Protein AF-A0A957ZAT4-F1 (afdb_monomer)

Mean predicted aligned error: 12.83 Å

Secondary structure (DSSP, 8-state):
-----SS-----------PPBPHHHHHHHHHHHHHHHH--SSHHHHHHHHHHHHHHHHHHHHHS-GGGTS---TTPPB-HHHHHHHHHHHHHHHHHHHS-----PPPPPPPPPPPPPP-------------

Sequence (131 aa):
MQLTFFADLEEEVDEDDELELCSYAKQFREWANSLRARKSRNTVDINQAKVLLLDKYYEWRNSVPSQHRTLTSDRGHYCIFHVFDAAYKSLRLAELSLTPPMLFIPPPPLPPPQPKPPEIMGVTFGEVVEE

Solvent-accessible surface area (backbone atoms only — not comparable to full-atom values): 8446 Å² total; per-residue (Å²): 140,81,87,85,83,80,83,80,79,74,74,79,72,71,86,71,67,87,53,52,61,37,75,67,18,49,55,52,40,56,53,53,50,56,51,54,76,74,28,83,85,49,70,67,40,38,53,52,47,51,52,54,51,51,54,51,48,54,55,45,52,72,72,45,59,76,77,52,38,70,48,79,48,104,88,39,40,39,20,42,44,55,47,49,52,54,52,50,50,51,48,50,52,54,44,42,72,76,56,62,80,80,83,74,73,75,77,77,78,78,76,77,80,75,79,74,77,81,81,79,76,79,81,75,81,77,81,84,81,85,130

Foldseek 3Di:
DDDPPPDPPPPPPPPPDPAAAPPLLVVLLVVLVVLVVVFLDALVSLVVSLVVLVVVLVVSLVVDPPCQNDDPDPSHHNHNVNSSVVSNVVSVVSNCVRPPPPPDPDPPPDPPDDPDPPPPPDPPPDDDDDD

Radius of gyration: 32.64 Å; Cα contacts (8 Å, |Δi|>4): 79; chains: 1; bounding box: 33×50×114 Å

pLDDT: mean 82.47, std 16.43, range [46.59, 98.5]

Structure (mmCIF, N/CA/C/O backbone):
data_AF-A0A957ZAT4-F1
#
_entry.id   AF-A0A957ZAT4-F1
#
loop_
_atom_site.group_PDB
_atom_site.id
_atom_site.type_symbol
_atom_site.label_atom_id
_atom_site.label_alt_id
_atom_site.label_comp_id
_atom_site.label_asym_id
_atom_site.label_entity_id
_atom_site.label_seq_id
_atom_site.pdbx_PDB_ins_code
_atom_site.Cartn_x
_atom_site.Cartn_y
_atom_site.Cartn_z
_atom_site.occupancy
_atom_site.B_iso_or_equiv
_atom_site.auth_seq_id
_atom_site.auth_comp_id
_atom_site.auth_asym_id
_atom_site.auth_atom_id
_atom_site.pdbx_PDB_model_num
ATOM 1 N N . MET A 1 1 ? -15.581 40.067 19.138 1.00 47.22 1 MET A N 1
ATOM 2 C CA . MET A 1 1 ? -14.285 39.886 18.452 1.00 47.22 1 MET A CA 1
ATOM 3 C C . MET A 1 1 ? -14.159 38.418 18.099 1.00 47.22 1 MET A C 1
ATOM 5 O O . MET A 1 1 ? -13.94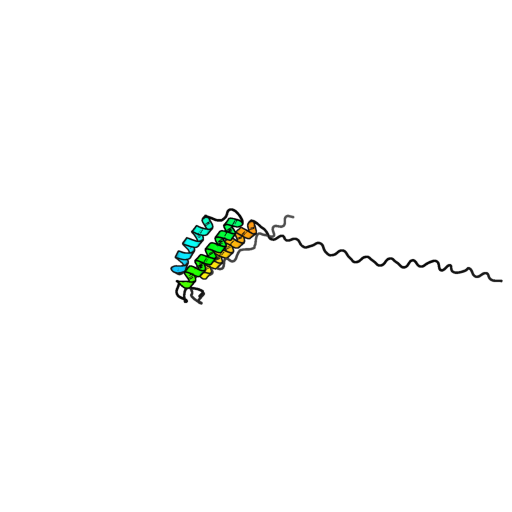1 37.601 18.981 1.00 47.22 1 MET A O 1
ATOM 9 N N . GLN A 1 2 ? -14.458 38.092 16.845 1.00 46.72 2 GLN A N 1
ATOM 10 C CA . GLN A 1 2 ? -14.460 36.743 16.281 1.00 46.72 2 GLN A CA 1
ATOM 11 C C . GLN A 1 2 ? -13.101 36.530 15.609 1.00 46.72 2 GLN A C 1
ATOM 13 O O . GLN A 1 2 ? -12.698 37.347 14.787 1.00 46.72 2 GLN A O 1
ATOM 18 N N . LEU A 1 3 ? -12.380 35.484 16.011 1.00 47.38 3 LEU A N 1
ATOM 19 C CA . LEU A 1 3 ? -11.075 35.125 15.461 1.00 47.38 3 LEU A CA 1
ATOM 20 C C . LEU A 1 3 ? -11.273 34.363 14.144 1.00 47.38 3 LEU A C 1
ATOM 22 O O . LEU A 1 3 ? -11.486 33.154 14.140 1.00 47.38 3 LEU A O 1
ATOM 26 N N . THR A 1 4 ? -11.206 35.075 13.024 1.00 51.41 4 THR A N 1
ATOM 27 C CA . THR A 1 4 ? -10.962 34.507 11.694 1.00 51.41 4 THR A CA 1
ATOM 28 C C . THR A 1 4 ? -9.455 34.278 11.552 1.00 51.41 4 THR A C 1
ATOM 30 O O . THR A 1 4 ? -8.740 35.167 11.106 1.00 51.41 4 THR A O 1
ATOM 33 N N . PHE A 1 5 ? -8.951 33.130 12.014 1.00 52.84 5 PHE A N 1
ATOM 34 C CA . PHE A 1 5 ? -7.512 32.793 11.978 1.00 52.84 5 PHE A CA 1
ATOM 35 C C . PHE A 1 5 ? -7.188 31.608 11.043 1.00 52.84 5 PHE A C 1
ATOM 37 O O . PHE A 1 5 ? -6.106 31.046 11.104 1.00 52.84 5 PHE A O 1
ATOM 44 N N . PHE A 1 6 ? -8.126 31.200 10.182 1.00 52.88 6 PHE A N 1
ATOM 45 C CA . PHE A 1 6 ? -7.994 30.008 9.325 1.00 52.88 6 PHE A CA 1
ATOM 46 C C . PHE A 1 6 ? -8.295 30.280 7.839 1.00 52.88 6 PHE A C 1
ATOM 48 O O . PHE A 1 6 ? -8.708 29.370 7.130 1.00 52.88 6 PHE A O 1
ATOM 55 N N . ALA A 1 7 ? -8.148 31.523 7.369 1.00 55.31 7 ALA A N 1
ATOM 56 C CA . ALA A 1 7 ? -8.500 31.887 5.991 1.00 55.31 7 ALA A CA 1
ATOM 57 C C . ALA A 1 7 ? -7.306 32.045 5.027 1.00 55.31 7 ALA A C 1
ATOM 59 O O . ALA A 1 7 ? -7.547 32.059 3.830 1.00 55.31 7 ALA A O 1
ATOM 60 N N . ASP A 1 8 ? -6.057 32.086 5.511 1.00 49.16 8 ASP A N 1
ATOM 61 C CA . ASP A 1 8 ? -4.878 32.416 4.682 1.00 49.16 8 ASP A CA 1
ATOM 62 C C . ASP A 1 8 ? -3.784 31.329 4.714 1.00 49.16 8 ASP A C 1
ATOM 64 O O . ASP A 1 8 ? -2.593 31.625 4.742 1.00 49.16 8 ASP A O 1
ATOM 68 N N . LEU A 1 9 ? -4.166 30.047 4.734 1.00 53.69 9 LEU A N 1
ATOM 69 C CA . LEU A 1 9 ? -3.288 29.006 4.185 1.00 53.69 9 LEU A CA 1
ATOM 70 C C . LEU A 1 9 ? -3.715 28.805 2.733 1.00 53.69 9 LEU A C 1
ATOM 72 O O . LEU A 1 9 ? -4.423 27.857 2.399 1.00 53.69 9 LEU A O 1
ATOM 76 N N . GLU A 1 10 ? -3.341 29.770 1.895 1.00 56.22 10 GLU A N 1
ATOM 77 C CA . GLU A 1 10 ? -3.264 29.560 0.457 1.00 56.22 10 GLU A CA 1
ATOM 78 C C . GLU A 1 10 ? -2.265 28.421 0.253 1.00 56.22 10 GLU A C 1
ATOM 80 O O . GLU A 1 10 ? -1.062 28.556 0.464 1.00 56.22 10 GLU A O 1
ATOM 85 N N . GLU A 1 11 ? -2.822 27.246 -0.011 1.00 57.16 11 GLU A N 1
ATOM 86 C CA . GLU A 1 11 ? -2.120 26.060 -0.458 1.00 57.16 11 GLU A CA 1
ATOM 87 C C . GLU A 1 11 ? -1.378 26.471 -1.735 1.00 57.16 11 GLU A C 1
ATOM 89 O O . GLU A 1 11 ? -1.988 26.608 -2.796 1.00 57.16 11 GLU A O 1
ATOM 94 N N . GLU A 1 12 ? -0.079 26.768 -1.619 1.00 54.03 12 GLU A N 1
ATOM 95 C CA . GLU A 1 12 ? 0.840 26.758 -2.754 1.00 54.03 12 GLU A CA 1
ATOM 96 C C . GLU A 1 12 ? 0.789 25.330 -3.294 1.00 54.03 12 GLU A C 1
ATOM 98 O O . GLU A 1 12 ? 1.480 24.428 -2.824 1.00 54.03 12 GLU A O 1
ATOM 103 N N . VAL A 1 13 ? -0.160 25.089 -4.198 1.00 54.25 13 VAL A N 1
ATOM 104 C CA . VAL A 1 13 ? -0.206 23.870 -4.986 1.00 54.25 13 VAL A CA 1
ATOM 105 C C . VAL A 1 13 ? 0.986 24.002 -5.909 1.00 54.25 13 VAL A C 1
ATOM 107 O O . VAL A 1 13 ? 0.883 24.624 -6.967 1.00 54.25 13 VAL A O 1
ATOM 110 N N . ASP A 1 14 ? 2.132 23.500 -5.453 1.00 47.72 14 ASP A N 1
ATOM 111 C CA . ASP A 1 14 ? 3.273 23.266 -6.315 1.00 47.72 14 ASP A CA 1
ATOM 112 C C . ASP A 1 14 ? 2.717 22.581 -7.567 1.00 47.72 14 ASP A C 1
ATOM 114 O O . ASP A 1 14 ? 2.103 21.510 -7.505 1.00 47.72 14 ASP A O 1
ATOM 118 N N . GLU A 1 15 ? 2.872 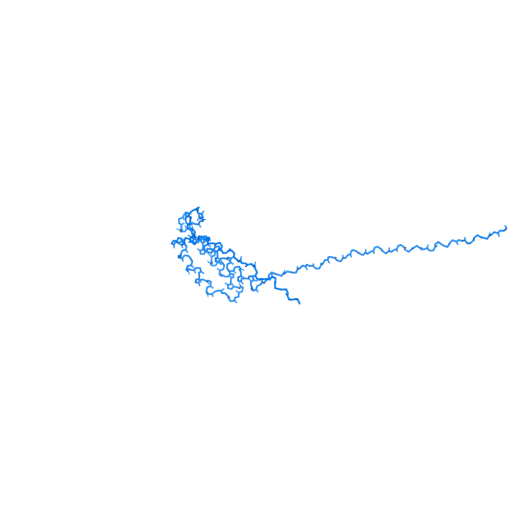23.250 -8.709 1.00 53.78 15 GLU A N 1
ATOM 119 C CA . GLU A 1 15 ? 2.596 22.757 -10.062 1.00 53.78 15 GLU A CA 1
ATOM 120 C C . GLU A 1 15 ? 3.599 21.632 -10.413 1.00 53.78 15 GLU A C 1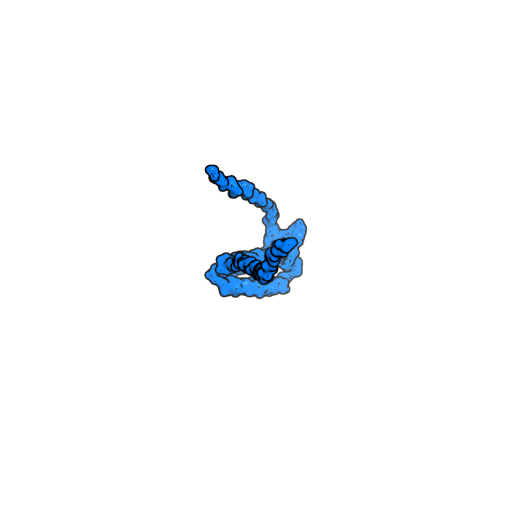
ATOM 122 O O . GLU A 1 15 ? 4.106 21.544 -11.529 1.00 53.78 15 GLU A O 1
ATOM 127 N N . ASP A 1 16 ? 3.937 20.805 -9.417 1.00 46.59 16 ASP A N 1
ATOM 128 C CA . ASP A 1 16 ? 4.885 19.712 -9.441 1.00 46.59 16 ASP A CA 1
ATOM 129 C C . ASP A 1 16 ? 4.371 18.690 -10.441 1.00 46.59 16 ASP A C 1
ATOM 131 O O . ASP A 1 16 ? 3.499 17.869 -10.146 1.00 46.59 16 ASP A O 1
ATOM 135 N N . ASP A 1 17 ? 4.909 18.827 -11.652 1.00 55.44 17 ASP A N 1
ATOM 136 C CA . ASP A 1 17 ? 5.117 17.810 -12.661 1.00 55.44 17 ASP A CA 1
ATOM 137 C C . ASP A 1 17 ? 4.158 16.628 -12.511 1.00 55.44 17 ASP A C 1
ATOM 139 O O . ASP A 1 17 ? 4.403 15.690 -11.744 1.00 55.44 17 ASP A O 1
ATOM 143 N N . GLU A 1 18 ? 3.074 16.638 -13.294 1.00 67.38 18 GLU A N 1
ATOM 144 C CA . GLU A 1 18 ? 2.230 15.466 -13.518 1.00 67.38 18 GLU A CA 1
ATOM 145 C C . GLU A 1 18 ? 3.065 14.402 -14.253 1.00 67.38 18 GLU A C 1
ATOM 147 O O . GLU A 1 18 ? 2.926 14.160 -15.454 1.00 67.38 18 GLU A O 1
ATOM 152 N N . LEU A 1 19 ? 4.016 13.799 -13.533 1.00 79.94 19 LEU A N 1
ATOM 153 C CA . LEU A 1 19 ? 4.945 12.824 -14.060 1.00 79.94 19 LEU A CA 1
ATOM 154 C C . LEU A 1 19 ? 4.113 11.678 -14.611 1.00 79.94 19 LEU A C 1
ATOM 156 O O . LEU A 1 19 ? 3.297 11.056 -13.917 1.00 79.94 19 LEU A O 1
ATOM 160 N N . GLU A 1 20 ? 4.312 11.396 -15.893 1.00 88.62 20 GLU A N 1
ATOM 161 C CA . GLU A 1 20 ? 3.507 10.400 -16.571 1.00 88.62 20 GLU A CA 1
ATOM 162 C C . GLU A 1 20 ? 3.701 9.032 -15.897 1.00 88.62 20 GLU A C 1
ATOM 164 O O . GLU A 1 20 ? 4.809 8.631 -15.550 1.00 88.62 20 GLU A O 1
ATOM 169 N N . LEU A 1 21 ? 2.627 8.270 -15.696 1.00 91.94 21 LEU A N 1
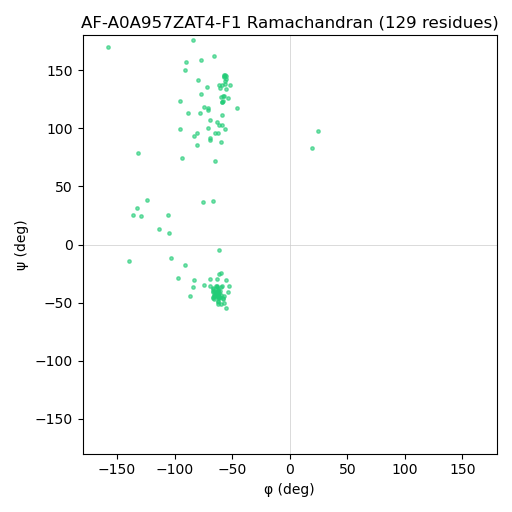ATOM 170 C CA . LEU A 1 21 ? 2.734 6.876 -15.260 1.00 91.94 21 LEU A CA 1
ATOM 171 C C . LEU A 1 21 ? 3.251 6.006 -16.409 1.00 91.94 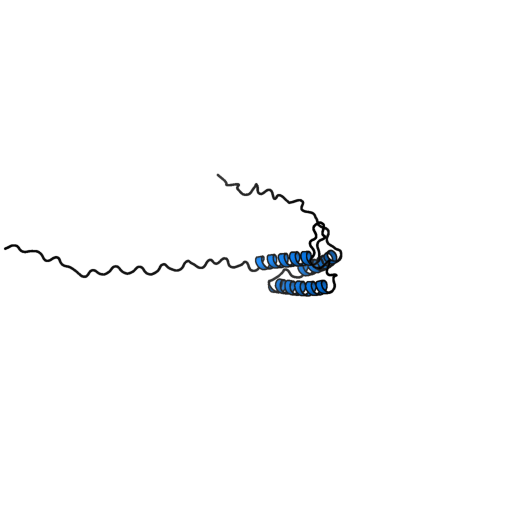21 LEU A C 1
ATOM 173 O O . LEU A 1 21 ? 2.719 6.064 -17.521 1.00 91.94 21 LEU A O 1
ATOM 177 N N . CYS A 1 22 ? 4.201 5.105 -16.145 1.00 93.00 22 CYS A N 1
ATOM 178 C CA . CYS A 1 22 ? 4.566 4.121 -17.169 1.00 93.00 22 CYS A CA 1
ATOM 179 C C . CYS A 1 22 ? 3.404 3.166 -17.467 1.00 93.00 22 CYS A C 1
ATOM 181 O O . CYS A 1 22 ? 2.478 3.002 -16.671 1.00 93.00 22 CYS A O 1
ATOM 183 N N . SER A 1 23 ? 3.470 2.474 -18.604 1.00 95.00 23 SER A N 1
ATOM 184 C CA . SER A 1 23 ? 2.444 1.510 -19.023 1.00 95.00 23 SER A CA 1
ATOM 185 C C . SER A 1 23 ? 2.150 0.438 -17.963 1.00 95.00 23 SER A C 1
ATOM 187 O O . SER A 1 23 ? 0.985 0.137 -17.706 1.00 95.00 23 SER A O 1
ATOM 189 N N . TYR A 1 24 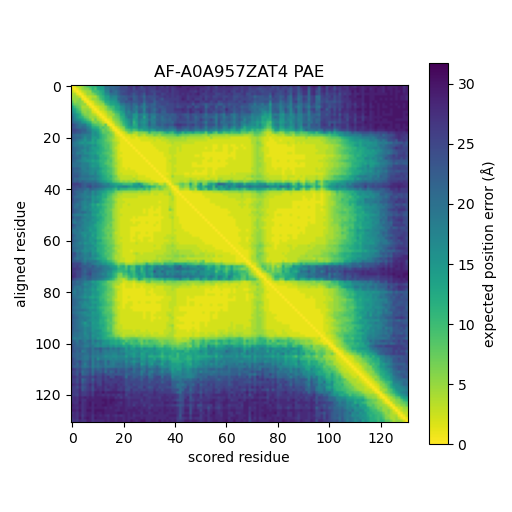? 3.181 -0.089 -17.293 1.00 96.06 24 TYR A N 1
ATOM 190 C CA . TYR A 1 24 ? 3.017 -1.048 -16.194 1.00 96.06 24 TYR A CA 1
ATOM 191 C C . TYR A 1 24 ? 2.305 -0.424 -14.990 1.00 96.06 24 TYR A C 1
ATOM 193 O O . TYR A 1 24 ? 1.403 -1.029 -14.416 1.00 96.06 24 TYR A O 1
ATOM 201 N N . ALA A 1 25 ? 2.675 0.802 -14.619 1.00 95.50 25 ALA A N 1
ATOM 202 C CA . ALA A 1 25 ? 2.049 1.512 -13.513 1.00 95.50 25 ALA A CA 1
ATOM 203 C C . ALA A 1 25 ? 0.583 1.856 -13.815 1.00 95.50 25 ALA A C 1
ATOM 205 O O . ALA A 1 25 ? -0.258 1.704 -12.934 1.00 95.50 25 ALA A O 1
ATOM 206 N N . LYS A 1 26 ? 0.253 2.233 -15.060 1.00 96.19 26 LYS A N 1
ATOM 207 C CA . LYS A 1 26 ? -1.130 2.468 -15.515 1.00 96.19 26 LYS A CA 1
ATOM 208 C C . LYS A 1 26 ? -2.000 1.222 -15.307 1.00 96.19 26 LYS A C 1
ATOM 210 O O . LYS A 1 26 ? -3.031 1.316 -14.645 1.00 96.19 26 LYS A O 1
ATOM 215 N N . GLN A 1 27 ? -1.544 0.056 -15.767 1.00 97.50 27 GLN A N 1
ATOM 216 C CA . GLN A 1 27 ? -2.280 -1.205 -15.596 1.00 97.50 27 GLN A CA 1
ATOM 217 C C . GLN A 1 27 ? -2.388 -1.627 -14.122 1.00 97.50 27 GLN A C 1
ATOM 219 O O . GLN A 1 27 ? -3.459 -2.015 -13.651 1.00 97.50 27 GLN A O 1
ATOM 224 N N . PHE A 1 28 ? -1.299 -1.513 -13.357 1.00 97.69 28 PHE A N 1
ATOM 225 C CA . PHE A 1 28 ? -1.322 -1.833 -11.929 1.00 97.69 28 PHE A CA 1
ATOM 226 C C . PHE A 1 28 ? -2.266 -0.901 -11.150 1.00 97.69 28 PHE A C 1
ATOM 228 O O . PHE A 1 28 ? -2.977 -1.348 -10.250 1.00 97.69 28 PHE A O 1
ATOM 235 N N . ARG A 1 29 ? -2.336 0.381 -11.534 1.00 97.31 29 ARG A N 1
ATOM 236 C CA . ARG A 1 29 ? -3.242 1.382 -10.951 1.00 97.31 29 ARG A CA 1
ATOM 237 C C . ARG A 1 29 ? -4.703 1.022 -11.172 1.00 97.31 29 ARG A C 1
ATOM 239 O O . ARG A 1 29 ? -5.487 1.117 -10.232 1.00 97.31 29 ARG A O 1
ATOM 246 N N . GLU A 1 30 ? -5.074 0.593 -12.374 1.00 97.69 30 GLU A N 1
ATOM 247 C CA . GLU A 1 30 ? -6.441 0.142 -12.666 1.00 97.69 30 GLU A CA 1
ATOM 248 C C . GLU A 1 30 ? -6.848 -1.021 -11.756 1.00 97.69 30 GLU A C 1
ATOM 250 O O . GLU A 1 30 ? -7.909 -0.987 -11.122 1.00 97.69 30 GLU A O 1
ATOM 255 N N . TRP A 1 31 ? -5.963 -2.009 -11.604 1.00 97.94 31 TRP A N 1
ATOM 256 C CA . TRP A 1 31 ? -6.190 -3.126 -10.694 1.00 97.94 31 TRP A CA 1
ATOM 257 C C . TRP A 1 31 ? -6.308 -2.666 -9.231 1.00 97.94 31 TRP A C 1
ATOM 259 O O . TRP A 1 31 ? -7.281 -3.019 -8.557 1.00 97.94 31 TRP A O 1
ATOM 269 N N . ALA A 1 32 ? -5.383 -1.829 -8.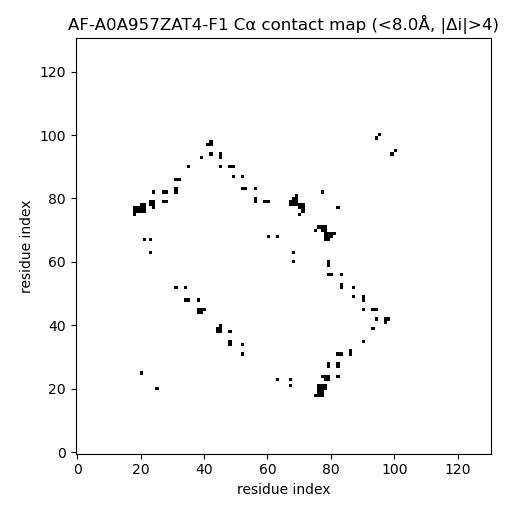750 1.00 97.44 32 ALA A N 1
ATOM 270 C CA . ALA A 1 32 ? -5.378 -1.327 -7.374 1.00 97.44 32 ALA A CA 1
ATOM 271 C C . ALA A 1 32 ? -6.632 -0.490 -7.055 1.00 97.44 32 ALA A C 1
ATOM 273 O O . ALA A 1 32 ? -7.214 -0.617 -5.975 1.00 97.44 32 ALA A O 1
ATOM 274 N N . ASN A 1 33 ? -7.107 0.314 -8.010 1.00 96.19 33 ASN A N 1
ATOM 275 C CA . ASN A 1 33 ? -8.358 1.062 -7.884 1.00 96.19 33 ASN A CA 1
ATOM 276 C C . ASN A 1 33 ? -9.566 0.125 -7.777 1.00 96.19 33 ASN A C 1
ATOM 278 O O . ASN A 1 33 ? -10.433 0.335 -6.926 1.00 96.19 33 ASN A O 1
ATOM 282 N N . SER A 1 34 ? -9.598 -0.948 -8.574 1.00 96.25 34 SER A N 1
ATOM 283 C CA . SER A 1 34 ? -10.666 -1.952 -8.494 1.00 96.25 34 SER A CA 1
ATOM 284 C C . SER A 1 34 ? -10.688 -2.679 -7.143 1.00 96.25 34 SER A C 1
ATOM 286 O O . SER A 1 34 ? -11.765 -2.969 -6.619 1.00 96.25 34 SER A O 1
ATOM 288 N N . LEU A 1 35 ? -9.516 -2.930 -6.546 1.00 95.31 35 LEU A N 1
ATOM 289 C CA . LEU A 1 35 ? -9.392 -3.536 -5.222 1.00 95.31 35 LEU A CA 1
ATOM 290 C C . LEU A 1 35 ? -9.958 -2.603 -4.144 1.00 95.31 35 LEU A C 1
ATOM 292 O O . LEU A 1 35 ? -10.765 -3.031 -3.317 1.00 95.31 35 LEU A O 1
ATOM 296 N N . ARG A 1 36 ? -9.583 -1.319 -4.188 1.00 92.06 36 ARG A N 1
ATOM 297 C CA . ARG A 1 36 ? -10.043 -0.297 -3.233 1.00 92.06 36 ARG A CA 1
ATOM 298 C C . ARG A 1 36 ? -11.554 -0.092 -3.292 1.00 92.06 36 ARG A C 1
ATOM 300 O O . ARG A 1 36 ? -12.194 -0.057 -2.245 1.00 92.06 36 ARG A O 1
ATOM 307 N N . ALA A 1 37 ? -12.134 -0.044 -4.493 1.00 89.19 37 ALA A N 1
ATOM 308 C CA . ALA A 1 37 ? -13.577 0.116 -4.679 1.00 89.19 37 ALA A CA 1
ATOM 309 C C . ALA A 1 37 ? -14.404 -1.010 -4.027 1.00 89.19 37 ALA A C 1
ATOM 311 O O . ALA A 1 37 ? -15.565 -0.807 -3.678 1.00 89.19 37 ALA A O 1
ATOM 312 N N . ARG A 1 38 ? -13.817 -2.199 -3.837 1.00 83.69 38 ARG A N 1
ATOM 313 C CA . ARG A 1 38 ? -14.509 -3.369 -3.276 1.00 83.69 38 ARG A CA 1
ATOM 314 C C . ARG A 1 38 ? -14.411 -3.493 -1.749 1.00 83.69 38 ARG A C 1
ATOM 316 O O . ARG A 1 38 ? -15.179 -4.270 -1.188 1.00 83.69 38 ARG A O 1
ATOM 323 N N . LYS A 1 39 ? -13.469 -2.815 -1.074 1.00 74.75 39 LYS A N 1
ATOM 324 C CA . LYS A 1 39 ? -12.977 -3.249 0.258 1.00 74.75 39 LYS A CA 1
ATOM 325 C C . LYS A 1 39 ? -12.880 -2.179 1.362 1.00 74.75 39 LYS A C 1
ATOM 327 O O . LYS A 1 39 ? -12.065 -2.299 2.267 1.00 74.75 39 LYS A O 1
ATOM 332 N N . SER A 1 40 ? -13.745 -1.170 1.374 1.00 67.56 40 SER A N 1
ATOM 333 C CA . SER A 1 40 ? -13.656 -0.046 2.331 1.00 67.56 40 SER A CA 1
ATOM 334 C C . SER A 1 40 ? -14.687 -0.037 3.476 1.00 67.56 40 SER A C 1
ATOM 336 O O . SER A 1 40 ? -15.009 1.031 3.987 1.00 67.56 40 SER A O 1
ATOM 338 N N . ARG A 1 41 ? -15.246 -1.184 3.895 1.00 83.00 41 ARG A N 1
ATOM 339 C CA . ARG A 1 41 ? -16.393 -1.188 4.836 1.00 83.00 41 ARG A CA 1
ATOM 340 C C . ARG A 1 41 ? -16.047 -1.402 6.309 1.00 83.00 41 ARG A C 1
ATOM 342 O O . ARG A 1 41 ? -16.800 -0.960 7.168 1.00 83.00 41 ARG A O 1
ATOM 349 N N . ASN A 1 42 ? -14.965 -2.111 6.613 1.00 93.06 42 ASN A N 1
ATOM 350 C CA . ASN A 1 42 ? -14.561 -2.441 7.981 1.00 93.06 42 ASN A CA 1
ATOM 351 C C . ASN A 1 42 ? -13.055 -2.758 8.042 1.00 93.06 42 ASN A C 1
ATOM 353 O O . ASN A 1 42 ? -12.400 -2.925 7.011 1.00 93.06 42 ASN A O 1
ATOM 357 N N . THR A 1 43 ? -12.509 -2.878 9.255 1.00 93.50 43 THR A N 1
ATOM 358 C CA . THR A 1 43 ? -11.078 -3.134 9.489 1.00 93.50 43 THR A CA 1
ATOM 359 C C . THR A 1 43 ? -10.594 -4.442 8.856 1.00 93.50 43 THR A C 1
ATOM 361 O O . THR A 1 43 ? -9.482 -4.498 8.335 1.00 93.50 43 THR A O 1
ATOM 364 N N . VAL A 1 44 ? -11.425 -5.491 8.850 1.00 94.31 44 VAL A N 1
ATOM 365 C CA . VAL A 1 44 ? -11.068 -6.789 8.251 1.00 94.31 44 VA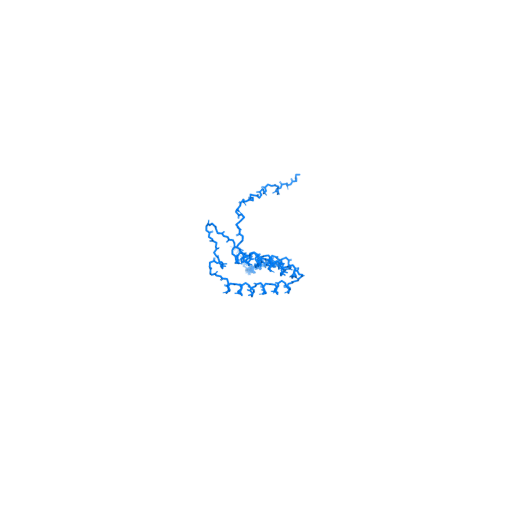L A CA 1
ATOM 366 C C . VAL A 1 44 ? -10.912 -6.660 6.736 1.00 94.31 44 VAL A C 1
ATOM 368 O O . VAL A 1 44 ? -9.913 -7.123 6.190 1.00 94.31 44 VAL A O 1
ATOM 371 N N . ASP A 1 45 ? -11.846 -5.989 6.062 1.00 95.19 45 ASP A N 1
ATOM 372 C CA . ASP A 1 45 ? -11.790 -5.749 4.618 1.00 95.19 45 ASP A CA 1
ATOM 373 C C . ASP A 1 45 ? -10.565 -4.913 4.223 1.00 95.19 45 ASP A C 1
ATOM 375 O O . ASP A 1 45 ? -9.907 -5.233 3.231 1.00 95.19 45 ASP A O 1
ATOM 379 N N . ILE A 1 46 ? -10.210 -3.895 5.016 1.00 94.69 46 ILE A N 1
ATOM 380 C CA . ILE A 1 46 ? -9.013 -3.078 4.771 1.00 94.69 46 ILE A CA 1
ATOM 381 C C . ILE A 1 46 ? -7.740 -3.911 4.938 1.00 94.69 46 ILE A C 1
ATOM 383 O O . ILE A 1 46 ? -6.843 -3.840 4.095 1.00 94.69 46 ILE A O 1
ATOM 387 N N . ASN A 1 47 ? -7.658 -4.736 5.983 1.00 95.38 47 ASN A N 1
ATOM 388 C CA . ASN A 1 47 ? -6.509 -5.614 6.197 1.00 95.38 47 ASN A CA 1
ATOM 389 C C . ASN A 1 47 ? -6.367 -6.645 5.074 1.00 95.38 47 ASN A C 1
ATOM 391 O O . ASN A 1 47 ? -5.270 -6.828 4.550 1.00 95.38 47 ASN A O 1
ATOM 395 N N . GLN A 1 48 ? -7.473 -7.250 4.632 1.00 96.25 48 GLN A N 1
ATOM 396 C CA . GLN A 1 48 ? -7.478 -8.128 3.460 1.00 96.25 48 GLN A CA 1
ATOM 397 C C . GLN A 1 48 ? -7.009 -7.393 2.200 1.00 96.25 48 GLN A C 1
ATOM 399 O O . GLN A 1 48 ? -6.195 -7.926 1.450 1.00 96.25 48 GLN A O 1
ATOM 404 N N . ALA A 1 49 ? -7.477 -6.162 1.971 1.00 96.69 49 ALA A N 1
ATOM 405 C CA . ALA A 1 49 ? -7.050 -5.360 0.829 1.00 96.69 49 ALA A CA 1
ATOM 406 C C . ALA A 1 49 ? -5.548 -5.048 0.869 1.00 96.69 49 ALA A C 1
ATOM 408 O O . ALA A 1 49 ? -4.894 -5.124 -0.166 1.00 96.69 49 ALA A O 1
ATOM 409 N N . LYS A 1 50 ? -4.976 -4.751 2.043 1.00 97.19 50 LYS A N 1
ATOM 410 C CA . LYS A 1 50 ? -3.529 -4.528 2.182 1.00 97.19 50 LYS A CA 1
ATOM 411 C C . LYS A 1 50 ? -2.714 -5.773 1.847 1.00 97.19 50 LYS A C 1
ATOM 413 O O . LYS A 1 50 ? -1.727 -5.650 1.132 1.00 97.19 50 LYS A O 1
ATOM 418 N N . VAL A 1 51 ? -3.132 -6.946 2.331 1.00 97.81 51 VAL A N 1
ATOM 419 C CA . VAL A 1 51 ? -2.462 -8.222 2.023 1.00 97.81 51 VAL A CA 1
ATOM 420 C C . VAL A 1 51 ? -2.527 -8.506 0.523 1.00 97.81 51 VAL A C 1
ATOM 422 O O . VAL A 1 51 ? -1.492 -8.700 -0.102 1.00 97.81 51 VAL A O 1
ATOM 425 N N . LEU A 1 52 ? -3.715 -8.408 -0.086 1.00 98.00 52 LEU A N 1
ATOM 426 C CA . LEU A 1 52 ? -3.879 -8.620 -1.528 1.00 98.00 52 LEU A CA 1
ATOM 427 C C . LEU A 1 52 ? -3.060 -7.626 -2.362 1.00 98.00 52 LEU A C 1
ATOM 429 O O . LEU A 1 52 ? -2.478 -8.005 -3.376 1.00 98.00 52 LEU A O 1
ATOM 433 N N . LEU A 1 53 ? -3.010 -6.356 -1.948 1.00 98.00 53 LEU A N 1
ATOM 434 C CA . LEU A 1 53 ? -2.193 -5.329 -2.593 1.00 98.00 53 LEU A CA 1
ATOM 435 C C . LEU A 1 53 ? -0.698 -5.670 -2.511 1.00 98.00 53 LEU A C 1
ATOM 437 O O . LEU A 1 53 ? 0.003 -5.533 -3.512 1.00 98.00 53 LEU A O 1
ATOM 441 N N . LEU A 1 54 ? -0.224 -6.118 -1.344 1.00 98.38 54 LEU A N 1
ATOM 442 C CA . LEU A 1 54 ? 1.162 -6.525 -1.118 1.00 98.38 54 LEU A CA 1
ATOM 443 C C . LEU A 1 54 ? 1.538 -7.722 -2.000 1.00 98.38 54 LEU A C 1
ATOM 445 O O . LEU A 1 54 ? 2.520 -7.651 -2.741 1.00 98.38 54 LEU A O 1
ATOM 449 N N . ASP A 1 55 ? 0.728 -8.782 -1.971 1.00 98.50 55 ASP A N 1
ATOM 450 C CA . ASP A 1 55 ? 0.947 -9.994 -2.763 1.00 98.50 55 ASP A CA 1
ATOM 451 C C . ASP A 1 55 ? 1.012 -9.657 -4.254 1.00 98.50 55 ASP A C 1
ATOM 453 O O . ASP A 1 55 ? 1.954 -10.040 -4.955 1.00 98.50 55 ASP A O 1
ATOM 457 N N . LYS A 1 56 ? 0.055 -8.852 -4.737 1.00 98.25 56 LYS A N 1
ATOM 458 C CA . LYS A 1 56 ? 0.015 -8.456 -6.145 1.00 98.25 56 LYS A CA 1
ATOM 459 C C . LYS A 1 56 ? 1.186 -7.566 -6.536 1.00 98.25 56 LYS A C 1
ATOM 461 O O . LYS A 1 56 ? 1.707 -7.702 -7.641 1.00 98.25 56 LYS A O 1
ATOM 466 N N . TYR A 1 57 ? 1.619 -6.668 -5.656 1.00 98.12 57 TYR A N 1
ATOM 467 C CA . TYR A 1 57 ? 2.796 -5.845 -5.908 1.00 98.12 57 TYR A CA 1
ATOM 468 C C . TYR A 1 57 ? 4.051 -6.704 -6.081 1.00 98.12 57 TYR A C 1
ATOM 470 O O . TYR A 1 57 ? 4.799 -6.480 -7.031 1.00 98.12 57 TYR A O 1
ATOM 478 N N . TYR A 1 58 ? 4.278 -7.705 -5.225 1.00 98.25 58 TYR A N 1
ATOM 479 C CA . TYR A 1 58 ? 5.445 -8.581 -5.361 1.00 98.25 58 TYR A CA 1
ATOM 480 C C . TYR A 1 58 ? 5.362 -9.493 -6.590 1.00 98.25 58 TYR A C 1
ATOM 482 O O . TYR A 1 58 ? 6.383 -9.697 -7.249 1.00 98.25 58 TYR A O 1
ATOM 490 N N . GLU A 1 59 ? 4.168 -9.966 -6.958 1.00 98.19 59 GLU A N 1
ATOM 491 C CA . GLU A 1 59 ? 3.934 -10.654 -8.236 1.00 98.19 59 GLU A CA 1
ATOM 492 C C . GLU A 1 59 ? 4.392 -9.775 -9.414 1.00 98.19 59 GLU A C 1
ATOM 494 O O . GLU A 1 59 ? 5.265 -10.165 -10.191 1.00 98.19 59 GLU A O 1
ATOM 499 N N . TRP A 1 60 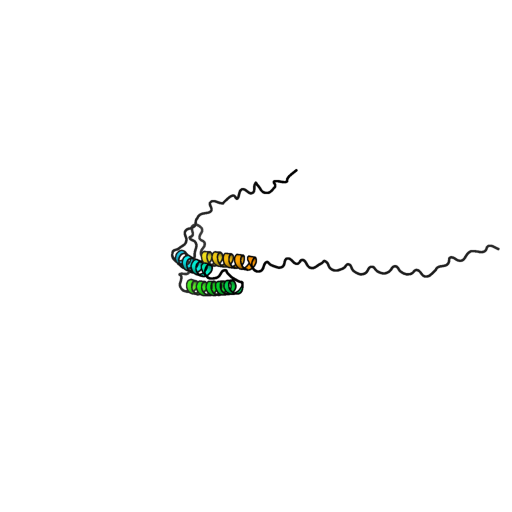? 3.891 -8.537 -9.488 1.00 97.62 60 TRP A N 1
ATOM 500 C CA . TRP A 1 60 ? 4.248 -7.585 -10.542 1.00 97.62 60 TRP A CA 1
ATOM 501 C C . TRP A 1 60 ? 5.722 -7.206 -10.509 1.00 97.62 60 TRP A C 1
ATOM 503 O O . TRP A 1 60 ? 6.370 -7.143 -11.550 1.00 97.62 60 TRP A O 1
ATOM 513 N N . ARG A 1 61 ? 6.285 -6.982 -9.321 1.00 96.56 61 ARG A N 1
ATOM 514 C CA . ARG A 1 61 ? 7.695 -6.633 -9.149 1.00 96.56 61 ARG A CA 1
ATOM 515 C C . ARG A 1 61 ? 8.612 -7.712 -9.714 1.00 96.56 61 ARG A C 1
ATOM 517 O O . ARG A 1 61 ? 9.657 -7.368 -10.258 1.00 96.56 61 ARG A O 1
ATOM 524 N N . ASN A 1 62 ? 8.237 -8.984 -9.610 1.00 97.38 62 ASN A N 1
ATOM 525 C CA . ASN A 1 62 ? 9.027 -10.084 -10.155 1.00 97.38 62 ASN A CA 1
ATOM 526 C C . ASN A 1 62 ? 8.929 -10.169 -11.685 1.00 97.38 62 ASN A C 1
ATOM 528 O O . ASN A 1 62 ? 9.933 -10.462 -12.333 1.00 97.38 62 ASN A O 1
ATOM 532 N N . SER A 1 63 ? 7.766 -9.855 -12.263 1.00 97.06 63 SER A N 1
ATOM 533 C CA . SER A 1 63 ? 7.532 -9.906 -13.714 1.00 97.06 63 SER A CA 1
ATOM 534 C C . SER A 1 63 ? 8.001 -8.660 -14.475 1.00 97.06 63 SER A C 1
ATOM 536 O O . SER A 1 63 ? 8.390 -8.754 -15.636 1.00 97.06 63 SER A O 1
ATOM 538 N N . VAL A 1 64 ? 7.971 -7.486 -13.846 1.00 95.06 64 VAL A N 1
ATOM 539 C CA . VAL A 1 64 ? 8.313 -6.203 -14.477 1.00 95.06 64 VAL A CA 1
ATOM 540 C C . VAL A 1 64 ? 9.842 -6.030 -14.555 1.00 95.06 64 VAL A C 1
ATOM 542 O O . VAL A 1 64 ? 10.546 -6.385 -13.597 1.00 95.06 64 VAL A O 1
ATOM 545 N N . PRO A 1 65 ? 10.397 -5.466 -15.651 1.00 95.00 65 PRO A N 1
ATOM 546 C CA . PRO A 1 65 ? 11.829 -5.181 -15.762 1.00 95.00 65 PRO A CA 1
ATOM 547 C C . PRO A 1 65 ? 12.340 -4.298 -14.621 1.00 95.00 65 PRO A C 1
ATOM 549 O O . PRO A 1 65 ? 11.632 -3.401 -14.165 1.00 95.00 65 PRO A O 1
ATOM 552 N N . SER A 1 66 ? 13.584 -4.508 -14.180 1.00 92.31 66 SER A N 1
ATOM 553 C CA . SER A 1 66 ? 14.170 -3.810 -13.019 1.00 92.31 66 SER A CA 1
ATOM 554 C C . SER A 1 66 ? 14.068 -2.282 -13.096 1.00 92.31 66 SER A C 1
ATOM 556 O O . SER A 1 66 ? 13.781 -1.640 -12.086 1.00 92.31 66 SER A O 1
ATOM 558 N N . GLN A 1 67 ? 14.199 -1.721 -14.300 1.00 90.31 67 GLN A N 1
ATOM 559 C CA . GLN A 1 67 ? 14.089 -0.286 -14.589 1.00 90.31 67 GLN A CA 1
ATOM 560 C C . GLN A 1 67 ? 12.705 0.304 -14.261 1.00 90.31 67 GLN A C 1
ATOM 562 O O . GLN A 1 67 ? 12.604 1.484 -13.947 1.00 90.31 67 GLN A O 1
ATOM 567 N N . HIS A 1 68 ? 11.642 -0.509 -14.266 1.00 90.62 68 HIS A N 1
ATOM 568 C CA . HIS A 1 68 ? 10.267 -0.074 -13.989 1.00 90.62 68 HIS A CA 1
ATOM 569 C C . HIS A 1 68 ? 9.763 -0.485 -12.597 1.00 90.62 68 HIS A C 1
ATOM 571 O O . HIS A 1 68 ? 8.570 -0.373 -12.312 1.00 90.62 68 HIS A O 1
ATOM 577 N N . ARG A 1 69 ? 10.648 -0.984 -11.721 1.00 90.56 69 ARG A N 1
ATOM 578 C CA . ARG A 1 69 ? 10.268 -1.452 -10.378 1.00 90.56 69 ARG A CA 1
ATOM 579 C C . ARG A 1 69 ? 10.253 -0.342 -9.337 1.00 90.56 69 ARG A C 1
ATOM 581 O O . ARG A 1 69 ? 9.335 -0.312 -8.528 1.00 90.56 69 ARG A O 1
ATOM 588 N N . THR A 1 70 ? 11.267 0.522 -9.330 1.00 81.94 70 THR A N 1
ATOM 589 C CA . THR A 1 70 ? 11.501 1.482 -8.231 1.00 81.94 70 THR A CA 1
ATOM 590 C C . THR A 1 70 ? 11.937 2.867 -8.713 1.00 81.94 70 THR A C 1
ATOM 592 O O . THR A 1 70 ? 11.948 3.789 -7.911 1.00 81.94 70 THR A O 1
ATOM 595 N N . LEU A 1 71 ? 12.348 3.025 -9.977 1.00 74.88 71 LEU A N 1
ATOM 596 C CA . LEU A 1 71 ? 13.102 4.210 -10.382 1.00 74.88 71 LEU A CA 1
ATOM 597 C C . LEU A 1 71 ? 12.216 5.469 -10.406 1.00 74.88 71 LEU A C 1
ATOM 599 O O . LEU A 1 71 ? 11.275 5.546 -11.195 1.00 74.88 71 LEU A O 1
ATOM 603 N N . THR A 1 72 ? 12.570 6.435 -9.561 1.00 65.31 72 THR A N 1
ATOM 604 C CA . THR A 1 72 ? 12.280 7.866 -9.703 1.00 65.31 72 THR A CA 1
ATOM 605 C C . THR A 1 72 ? 13.531 8.448 -10.352 1.00 65.31 72 THR A C 1
ATOM 607 O O . THR A 1 72 ? 14.569 8.542 -9.706 1.00 65.31 72 THR A O 1
ATOM 610 N N . SER A 1 73 ? 13.510 8.671 -11.662 1.00 54.81 73 SER A N 1
ATOM 611 C CA . SER A 1 73 ? 14.622 9.340 -12.352 1.00 54.81 73 SER A CA 1
ATOM 612 C C . SER A 1 73 ? 14.371 10.849 -12.359 1.00 54.81 73 SER A C 1
ATOM 614 O O . SER A 1 73 ? 13.222 11.269 -12.311 1.00 54.81 73 SER A O 1
ATOM 616 N N . ASP A 1 74 ? 15.430 11.646 -12.501 1.00 61.56 74 ASP A N 1
ATOM 617 C CA . ASP A 1 74 ? 15.398 13.120 -12.565 1.00 61.56 74 ASP A CA 1
ATOM 618 C C . ASP A 1 74 ? 14.587 13.703 -13.755 1.00 61.56 74 ASP A C 1
ATOM 620 O O . ASP A 1 74 ? 14.430 14.912 -13.875 1.00 61.56 74 ASP A O 1
ATOM 624 N N . ARG A 1 75 ? 14.077 12.849 -14.659 1.00 66.06 75 ARG A N 1
ATOM 625 C CA . ARG A 1 75 ? 13.052 13.145 -15.690 1.00 66.06 75 ARG A CA 1
ATOM 626 C C . ARG A 1 75 ? 11.998 12.023 -15.770 1.00 66.06 75 ARG A C 1
ATOM 628 O O . ARG A 1 75 ? 11.496 11.695 -16.844 1.00 66.06 75 ARG A O 1
ATOM 635 N N . GLY A 1 76 ? 11.814 11.298 -14.671 1.00 73.50 76 GLY A N 1
ATOM 636 C CA . GLY A 1 76 ? 11.304 9.930 -14.652 1.00 73.50 76 GLY A CA 1
ATOM 637 C C . GLY A 1 76 ? 9.789 9.814 -14.521 1.00 73.50 76 GLY A C 1
ATOM 638 O O . GLY A 1 76 ? 9.134 10.622 -13.884 1.00 73.50 76 GLY A O 1
ATOM 639 N N . HIS A 1 77 ? 9.238 8.742 -15.088 1.00 86.06 77 HIS A N 1
ATOM 640 C CA . HIS A 1 77 ? 7.834 8.358 -14.931 1.00 86.06 77 HIS A CA 1
ATOM 641 C C . HIS A 1 77 ? 7.557 7.706 -13.568 1.00 86.06 77 HIS A C 1
ATOM 643 O O . HIS A 1 77 ? 8.429 7.071 -12.962 1.00 86.06 77 HIS A O 1
ATOM 649 N N . TYR A 1 78 ? 6.297 7.717 -13.135 1.00 90.62 78 TYR A N 1
ATOM 650 C CA . TYR A 1 78 ? 5.884 6.940 -11.968 1.00 90.62 78 TYR A CA 1
ATOM 651 C C . TYR A 1 78 ? 5.801 5.443 -12.293 1.00 90.62 78 TYR A C 1
ATOM 653 O O . TYR A 1 78 ? 5.035 4.991 -13.147 1.00 90.62 78 TYR A O 1
ATOM 661 N N . CYS A 1 79 ? 6.623 4.661 -11.592 1.00 93.94 79 CYS A N 1
ATOM 662 C CA . CYS A 1 79 ? 6.666 3.199 -11.665 1.00 93.94 79 CYS A CA 1
ATOM 663 C C . CYS A 1 79 ? 5.625 2.512 -10.759 1.00 93.94 79 CYS A C 1
ATOM 665 O O . CYS A 1 79 ? 4.959 3.148 -9.941 1.00 93.94 79 CYS A O 1
ATOM 667 N N . ILE A 1 80 ? 5.548 1.177 -10.846 1.00 95.81 80 ILE A N 1
ATOM 668 C CA . ILE A 1 80 ? 4.611 0.350 -10.060 1.00 95.81 80 ILE A CA 1
ATOM 669 C C . ILE A 1 80 ? 4.732 0.564 -8.542 1.00 95.81 80 ILE A C 1
ATOM 671 O O . ILE A 1 80 ? 3.734 0.462 -7.834 1.00 95.81 80 ILE A O 1
ATOM 675 N N . PHE A 1 81 ? 5.928 0.900 -8.040 1.00 95.31 81 PHE A N 1
ATOM 676 C CA . PHE A 1 81 ? 6.145 1.183 -6.621 1.00 95.31 81 PHE A CA 1
ATOM 677 C C . PHE A 1 81 ? 5.387 2.426 -6.140 1.00 95.31 81 PHE A C 1
ATOM 679 O O . PHE A 1 81 ? 4.796 2.377 -5.069 1.00 95.31 81 PHE A O 1
ATOM 686 N N . HIS A 1 82 ? 5.327 3.497 -6.937 1.00 94.12 82 HIS A N 1
ATOM 687 C CA . HIS A 1 82 ? 4.608 4.721 -6.557 1.00 94.12 82 HIS A CA 1
ATOM 688 C C . HIS A 1 82 ? 3.103 4.474 -6.472 1.00 94.12 82 HIS A C 1
ATOM 690 O O . HIS A 1 82 ? 2.442 4.915 -5.537 1.00 94.12 82 HIS A O 1
ATOM 696 N N . VAL A 1 83 ? 2.564 3.695 -7.414 1.00 95.38 83 VAL A N 1
ATOM 697 C CA . VAL A 1 83 ? 1.156 3.284 -7.388 1.00 95.38 83 VAL A CA 1
ATOM 698 C C . VAL A 1 83 ? 0.865 2.403 -6.172 1.00 95.38 83 VAL A C 1
ATOM 700 O O . VAL A 1 83 ? -0.156 2.593 -5.512 1.00 95.38 83 VAL A O 1
ATOM 703 N N . PHE A 1 84 ? 1.758 1.459 -5.858 1.00 97.06 84 PHE A N 1
ATOM 704 C CA . PHE A 1 84 ? 1.657 0.633 -4.655 1.00 97.06 84 PHE A CA 1
ATOM 705 C C . PHE A 1 84 ? 1.665 1.486 -3.381 1.00 97.06 84 PHE A C 1
ATOM 707 O O . PHE A 1 84 ? 0.757 1.349 -2.563 1.00 97.06 84 PHE A O 1
ATOM 714 N N . ASP A 1 85 ? 2.641 2.383 -3.232 1.00 96.50 85 ASP A N 1
ATOM 715 C CA . ASP A 1 85 ? 2.793 3.240 -2.056 1.00 96.50 85 ASP A CA 1
ATOM 716 C C . ASP A 1 85 ? 1.576 4.160 -1.872 1.00 96.50 85 ASP A C 1
ATOM 718 O O . ASP A 1 85 ? 0.985 4.202 -0.792 1.00 96.50 85 ASP A O 1
ATOM 722 N N . ALA A 1 86 ? 1.112 4.807 -2.945 1.00 95.38 86 ALA A N 1
ATOM 723 C CA . ALA A 1 86 ? -0.088 5.641 -2.919 1.00 95.38 86 ALA A CA 1
ATOM 724 C C . ALA A 1 86 ? -1.346 4.844 -2.522 1.00 95.38 86 ALA A C 1
ATOM 726 O O . ALA A 1 86 ? -2.129 5.277 -1.670 1.00 95.38 86 ALA A O 1
ATOM 727 N N . ALA A 1 87 ? -1.538 3.649 -3.093 1.00 96.25 87 ALA A N 1
ATOM 728 C CA . ALA A 1 87 ? -2.661 2.784 -2.742 1.00 96.25 87 ALA A CA 1
ATOM 729 C C . ALA A 1 87 ? -2.582 2.302 -1.283 1.00 96.25 87 ALA A C 1
ATOM 731 O O . ALA A 1 87 ? -3.596 2.299 -0.580 1.00 96.25 87 ALA A O 1
ATOM 732 N N . TYR A 1 88 ? -1.388 1.945 -0.803 1.00 97.31 88 TYR A N 1
ATOM 733 C CA . TYR A 1 88 ? -1.167 1.489 0.566 1.00 97.31 88 TYR A CA 1
ATOM 734 C C . TYR A 1 88 ? -1.406 2.609 1.583 1.00 97.31 88 TYR A C 1
ATOM 736 O O . TYR A 1 88 ? -2.124 2.403 2.565 1.00 97.31 88 TYR A O 1
ATOM 744 N N . LYS A 1 89 ? -0.885 3.816 1.324 1.00 96.31 89 LYS A N 1
ATOM 745 C CA . LYS A 1 89 ? -1.154 5.023 2.121 1.00 96.31 89 LYS A CA 1
ATOM 746 C C . LYS A 1 89 ? -2.648 5.312 2.194 1.00 96.31 89 LYS A C 1
ATOM 748 O O . LYS A 1 89 ? -3.168 5.540 3.282 1.00 96.31 89 LYS A O 1
ATOM 753 N N . SER A 1 90 ? -3.366 5.206 1.076 1.00 95.38 90 SER A N 1
ATOM 754 C CA . SER A 1 90 ? -4.819 5.383 1.087 1.00 95.38 90 SER A CA 1
ATOM 755 C C . SER A 1 90 ? -5.539 4.345 1.957 1.00 95.38 90 SER A C 1
ATOM 757 O O . SER A 1 90 ? -6.420 4.714 2.733 1.00 95.38 90 SER A O 1
ATOM 759 N N . LEU A 1 91 ? -5.160 3.064 1.881 1.00 95.06 91 LEU A N 1
ATOM 760 C CA . LEU A 1 91 ? -5.720 2.027 2.757 1.00 95.06 91 LEU A CA 1
ATOM 761 C C . LEU A 1 91 ? -5.371 2.272 4.232 1.00 95.06 91 LEU A C 1
ATOM 763 O O . LEU A 1 91 ? -6.190 2.008 5.109 1.00 95.06 91 LEU A O 1
ATOM 767 N N . ARG A 1 92 ? -4.173 2.794 4.521 1.00 94.81 92 ARG A N 1
ATOM 768 C CA . ARG A 1 92 ? -3.756 3.163 5.879 1.00 94.81 92 ARG A CA 1
ATOM 769 C C . ARG A 1 92 ? -4.567 4.335 6.425 1.00 94.81 92 ARG A C 1
ATOM 771 O O . ARG A 1 92 ? -4.972 4.281 7.578 1.00 94.81 92 ARG A O 1
ATOM 778 N N . LEU A 1 93 ? -4.851 5.351 5.615 1.00 93.62 93 LEU A N 1
ATOM 779 C CA . LEU A 1 93 ? -5.727 6.456 6.015 1.00 93.62 93 LEU A CA 1
ATOM 780 C C . LEU A 1 93 ? -7.150 5.966 6.303 1.00 93.62 93 LEU A C 1
ATOM 782 O O . LEU A 1 93 ? -7.727 6.330 7.325 1.00 93.62 93 LEU A O 1
ATOM 786 N N . ALA A 1 94 ? -7.687 5.078 5.461 1.00 92.88 94 ALA A N 1
ATOM 787 C CA . ALA A 1 94 ? -8.993 4.471 5.706 1.00 92.88 94 ALA A CA 1
ATOM 788 C C . ALA A 1 94 ? -9.013 3.660 7.017 1.00 92.88 94 ALA A C 1
ATOM 790 O O . ALA A 1 94 ? -9.949 3.776 7.802 1.00 92.88 94 ALA A O 1
ATOM 791 N N . GLU A 1 95 ? -7.962 2.892 7.309 1.00 94.38 95 GLU A N 1
ATOM 792 C CA . GLU A 1 95 ? -7.839 2.167 8.580 1.00 94.38 95 GLU A CA 1
ATOM 793 C C . GLU A 1 95 ? -7.793 3.113 9.787 1.00 94.38 95 GLU A C 1
ATOM 795 O O . GLU A 1 95 ? -8.510 2.894 10.762 1.00 94.38 95 GLU A O 1
ATOM 800 N N . LEU A 1 96 ? -6.987 4.179 9.715 1.00 92.38 96 LEU A N 1
ATOM 801 C CA . LEU A 1 96 ? -6.877 5.172 10.787 1.00 92.38 96 LEU A CA 1
ATOM 802 C C . LEU A 1 96 ? -8.203 5.903 11.030 1.00 92.38 96 LEU A C 1
ATOM 804 O O . LEU A 1 96 ? -8.483 6.274 12.165 1.00 92.38 96 LEU A O 1
ATOM 808 N N . SER A 1 97 ? -9.040 6.066 10.001 1.00 92.06 97 SER A N 1
ATOM 809 C CA . SER A 1 97 ? -10.387 6.623 10.171 1.00 92.06 97 SER A CA 1
ATOM 810 C C . SER A 1 97 ? -11.342 5.688 10.926 1.00 92.06 97 SER A C 1
ATOM 812 O O . SER A 1 97 ? -12.225 6.166 11.632 1.00 92.06 97 SER A O 1
ATOM 814 N N . LEU A 1 98 ? -11.159 4.364 10.819 1.00 91.25 98 LEU A N 1
ATOM 815 C CA . LEU A 1 98 ? -11.980 3.373 11.526 1.00 91.25 98 LEU A CA 1
ATOM 816 C C . LEU A 1 98 ? -11.506 3.122 12.957 1.00 91.25 98 LEU A C 1
ATOM 818 O O . LEU A 1 98 ? -12.308 2.854 13.847 1.00 91.25 98 LEU A O 1
ATOM 822 N N . THR A 1 99 ? -10.196 3.130 13.177 1.00 89.12 99 THR A N 1
ATOM 823 C CA . THR A 1 99 ? -9.596 2.889 14.490 1.00 89.12 99 THR A CA 1
ATOM 824 C C . THR A 1 99 ? -8.562 3.978 14.740 1.00 89.12 99 THR A C 1
ATOM 826 O O . THR A 1 99 ? -7.365 3.747 14.538 1.00 89.12 99 THR A O 1
ATOM 829 N N . PRO A 1 100 ? -9.011 5.186 15.132 1.00 83.19 100 PRO A N 1
ATOM 830 C CA . PRO A 1 100 ? -8.096 6.269 15.433 1.00 83.19 100 PRO A CA 1
ATOM 831 C C . PRO A 1 100 ? -7.161 5.830 16.566 1.00 83.19 100 PRO A C 1
ATOM 833 O O . PRO A 1 100 ? -7.609 5.181 17.519 1.00 83.19 100 PRO A O 1
ATOM 836 N N . PRO A 1 101 ? -5.856 6.136 16.470 1.00 80.31 101 PRO A N 1
ATOM 837 C CA . PRO A 1 101 ? -4.916 5.793 17.521 1.00 80.31 101 PRO A CA 1
ATOM 838 C C . PRO A 1 101 ? -5.394 6.437 18.819 1.00 80.31 101 PRO A C 1
ATOM 840 O O . PRO A 1 101 ? -5.682 7.632 18.867 1.00 80.31 101 PRO A O 1
ATOM 843 N N . MET A 1 102 ? -5.507 5.628 19.868 1.00 77.75 102 MET A N 1
ATOM 844 C CA . MET A 1 102 ? -5.874 6.116 21.187 1.00 77.75 102 MET A CA 1
ATOM 845 C C . MET A 1 102 ? -4.805 7.102 21.665 1.00 77.75 102 MET A C 1
ATOM 847 O O . MET A 1 102 ? -3.733 6.693 22.101 1.00 77.75 102 MET A O 1
ATOM 851 N N . LEU A 1 103 ? -5.100 8.402 21.600 1.00 79.12 103 LEU A N 1
ATOM 852 C CA . LEU A 1 103 ? -4.248 9.480 22.117 1.00 79.12 103 LEU A CA 1
ATOM 853 C C . LEU A 1 103 ? -4.319 9.573 23.651 1.00 79.12 103 LEU A C 1
ATOM 855 O O . LEU A 1 103 ? -4.323 10.664 24.219 1.00 79.12 103 LEU A O 1
ATOM 859 N N . PHE A 1 104 ? -4.415 8.435 24.341 1.00 80.19 104 PHE A N 1
ATOM 860 C CA . PHE A 1 104 ? -4.388 8.418 25.795 1.00 80.19 104 PHE A CA 1
ATOM 861 C C . PHE A 1 104 ? -2.973 8.747 26.259 1.00 80.19 104 PHE A C 1
ATOM 863 O O . PHE A 1 104 ? -2.083 7.899 26.268 1.00 80.19 104 PHE A O 1
ATOM 870 N N . ILE A 1 105 ? -2.782 10.000 26.662 1.00 81.56 105 ILE A N 1
ATOM 871 C CA . ILE A 1 105 ? -1.670 10.380 27.521 1.00 81.56 105 ILE A CA 1
ATOM 872 C C . ILE A 1 105 ? -2.001 9.776 28.891 1.00 81.56 105 ILE A C 1
ATOM 874 O O . ILE A 1 105 ? -3.041 10.129 29.460 1.00 81.56 105 ILE A O 1
ATOM 878 N N . PRO A 1 106 ? -1.202 8.826 29.410 1.00 83.62 106 PRO A N 1
ATOM 879 C CA . PRO A 1 106 ? -1.446 8.298 30.743 1.00 83.62 106 PRO A CA 1
ATOM 880 C C . PRO A 1 106 ? -1.429 9.458 31.750 1.00 83.62 106 PRO A C 1
ATOM 882 O O . PRO A 1 106 ? -0.654 10.404 31.569 1.00 83.62 106 PRO A O 1
ATOM 885 N N . PRO A 1 107 ? -2.273 9.424 32.797 1.00 86.56 107 PRO A N 1
ATOM 886 C CA . PRO A 1 107 ? -2.231 10.452 33.823 1.00 86.56 107 PRO A CA 1
ATOM 887 C C . PRO A 1 107 ? -0.810 10.526 34.401 1.00 86.56 107 PRO A C 1
ATOM 889 O O . PRO A 1 107 ? -0.157 9.484 34.541 1.00 86.56 107 PRO A O 1
ATOM 892 N N . PRO A 1 108 ? -0.308 11.732 34.717 1.00 88.75 108 PRO A N 1
ATOM 893 C CA . PRO A 1 108 ? 1.004 11.868 35.327 1.00 88.75 108 PRO A CA 1
ATOM 894 C C . PRO A 1 108 ? 1.064 11.021 36.609 1.00 88.75 108 PRO A C 1
ATOM 896 O O . PRO A 1 108 ? 0.050 10.898 37.306 1.00 88.75 108 PRO A O 1
ATOM 899 N N . PRO A 1 109 ? 2.223 10.418 36.927 1.00 91.00 109 PRO A N 1
ATOM 900 C CA . PRO A 1 109 ? 2.372 9.654 38.156 1.00 91.00 109 PRO A CA 1
ATOM 901 C C . PRO A 1 109 ? 2.013 10.535 39.356 1.00 91.00 109 PRO A C 1
ATOM 903 O O . PRO A 1 109 ? 2.341 11.724 39.385 1.00 91.00 109 PRO A O 1
ATOM 906 N N . LEU A 1 110 ? 1.326 9.952 40.342 1.00 90.44 110 LEU A N 1
ATOM 907 C CA . LEU A 1 110 ? 1.010 10.658 41.581 1.00 90.44 110 LEU A CA 1
ATOM 908 C C . LEU A 1 110 ? 2.313 11.167 42.220 1.00 90.44 110 LEU A C 1
ATOM 910 O O . LEU A 1 110 ? 3.305 10.429 42.236 1.00 90.44 110 LEU A O 1
ATOM 914 N N . PRO A 1 111 ? 2.337 12.406 42.745 1.00 90.25 111 PRO A N 1
ATOM 915 C CA . PRO A 1 111 ? 3.502 12.905 43.456 1.00 90.25 111 PRO A CA 1
ATOM 916 C C . PRO A 1 111 ? 3.838 11.974 44.634 1.00 90.25 111 PRO A C 1
ATOM 918 O O . PRO A 1 111 ? 2.924 11.414 45.251 1.00 90.25 111 PRO A O 1
ATOM 921 N N . PRO A 1 112 ? 5.132 11.785 44.953 1.00 89.69 112 PRO A N 1
ATOM 922 C CA . PRO A 1 112 ? 5.532 10.952 46.078 1.00 89.69 112 PRO A CA 1
ATOM 923 C C . PRO A 1 112 ? 4.888 11.466 47.377 1.00 89.69 112 PRO A C 1
ATOM 925 O O . PRO A 1 112 ? 4.723 12.682 47.532 1.00 89.69 112 PRO A O 1
ATOM 928 N N . PRO A 1 113 ? 4.526 10.573 48.320 1.00 88.44 113 PRO A N 1
ATOM 929 C CA . PRO A 1 113 ? 3.992 10.981 49.613 1.00 88.44 113 PRO A CA 1
ATOM 930 C C . PRO A 1 113 ? 4.952 11.971 50.274 1.00 88.44 113 PRO A C 1
ATOM 932 O O . PRO A 1 113 ? 6.141 11.675 50.408 1.00 88.44 113 PRO A O 1
ATOM 935 N N . GLN A 1 114 ? 4.455 13.143 50.679 1.00 87.06 114 GLN A N 1
ATOM 936 C CA . GLN A 1 114 ? 5.281 14.064 51.453 1.00 87.06 114 GLN A CA 1
ATOM 937 C C . GLN A 1 114 ? 5.704 13.369 52.757 1.00 87.06 114 GLN A C 1
ATOM 939 O O . GLN A 1 114 ? 4.862 12.726 53.399 1.00 87.06 114 GLN A O 1
ATOM 944 N N . PRO A 1 115 ? 6.986 13.459 53.159 1.00 85.56 115 PRO A N 1
ATOM 945 C CA . PRO A 1 115 ? 7.409 12.958 54.455 1.00 85.56 115 PRO A CA 1
ATOM 946 C C . PRO A 1 115 ? 6.579 13.658 55.531 1.00 85.56 115 PRO A C 1
ATOM 948 O O . PRO A 1 115 ? 6.467 14.885 55.541 1.00 85.56 115 PRO A O 1
ATOM 951 N N . LYS A 1 116 ? 5.956 12.870 56.415 1.00 84.00 116 LYS A N 1
ATOM 952 C CA . LYS A 1 116 ? 5.245 13.419 57.572 1.00 84.00 116 LYS A CA 1
ATOM 953 C C . LYS A 1 116 ? 6.229 14.298 58.356 1.00 84.00 116 LYS A C 1
ATOM 955 O O . LYS A 1 116 ? 7.360 13.849 58.569 1.00 84.00 116 LYS A O 1
ATOM 960 N N . PRO A 1 117 ? 5.838 15.517 58.771 1.00 81.56 117 PRO A N 1
ATOM 961 C CA . PRO A 1 117 ? 6.666 16.324 59.653 1.00 81.56 117 PRO A CA 1
ATOM 962 C C . PRO A 1 117 ? 7.066 15.484 60.872 1.00 81.56 117 PRO A C 1
ATOM 964 O O . PRO A 1 117 ? 6.213 14.756 61.389 1.00 81.56 117 PRO A O 1
ATOM 967 N N . PRO A 1 118 ? 8.331 15.536 61.324 1.00 80.81 118 PRO A N 1
ATOM 968 C CA . PRO A 1 118 ? 8.706 14.882 62.565 1.00 80.81 118 PRO A CA 1
ATOM 969 C C . PRO A 1 118 ? 7.840 15.456 63.689 1.00 80.81 118 PRO A C 1
ATOM 971 O O . PRO A 1 118 ? 7.805 16.670 63.896 1.00 80.81 118 PRO A O 1
ATOM 974 N N . GLU A 1 119 ? 7.123 14.587 64.399 1.00 77.38 119 GLU A N 1
ATOM 975 C CA . GLU A 1 119 ? 6.479 14.944 65.657 1.00 77.38 119 GLU A CA 1
ATOM 976 C C . GLU A 1 119 ? 7.598 15.260 66.653 1.00 77.38 119 GLU A C 1
ATOM 978 O O . GLU A 1 119 ? 8.214 14.368 67.236 1.00 77.38 119 GLU A O 1
ATOM 983 N N . ILE A 1 120 ? 7.925 16.546 66.792 1.00 70.00 120 ILE A N 1
ATOM 984 C CA . ILE A 1 120 ? 8.840 17.022 67.825 1.00 70.00 120 ILE A CA 1
ATOM 985 C C . ILE A 1 120 ? 8.097 16.838 69.151 1.00 70.00 120 ILE A C 1
ATOM 987 O O . ILE A 1 120 ? 7.307 17.688 69.562 1.00 70.00 120 ILE A O 1
ATOM 991 N N . MET A 1 121 ? 8.294 15.682 69.789 1.00 60.44 121 MET A N 1
ATOM 992 C CA . MET A 1 121 ? 7.809 15.415 71.137 1.00 60.44 121 MET A CA 1
ATOM 993 C C . MET A 1 121 ? 8.410 16.446 72.096 1.00 60.44 121 MET A C 1
ATOM 995 O O . MET A 1 121 ? 9.612 16.447 72.345 1.00 60.44 121 MET A O 1
ATOM 999 N N . GLY A 1 122 ? 7.533 17.319 72.594 1.00 62.06 122 GLY A N 1
ATOM 1000 C CA . GLY A 1 122 ? 7.623 18.089 73.834 1.00 62.06 122 GLY A CA 1
ATOM 1001 C C . GLY A 1 122 ? 9.007 18.250 74.457 1.00 62.06 122 GLY A C 1
ATOM 1002 O O . GLY A 1 122 ? 9.321 17.584 75.438 1.00 62.06 122 GLY A O 1
ATOM 1003 N N . VAL A 1 123 ? 9.779 19.224 73.973 1.00 59.69 123 VAL A N 1
ATOM 1004 C CA . VAL A 1 123 ? 10.762 19.900 74.824 1.00 59.69 123 VAL A CA 1
ATOM 1005 C C . VAL A 1 123 ? 10.000 20.977 75.589 1.00 59.69 123 VAL A C 1
ATOM 1007 O O . VAL A 1 123 ? 9.782 22.081 75.094 1.00 59.69 123 VAL A O 1
ATOM 1010 N N . THR A 1 124 ? 9.537 20.638 76.789 1.00 59.47 124 THR A N 1
ATOM 1011 C CA . THR A 1 124 ? 9.120 21.638 77.773 1.00 59.47 124 THR A CA 1
ATOM 1012 C C . THR A 1 124 ? 10.381 22.356 78.247 1.00 59.47 124 THR A C 1
ATOM 1014 O O . THR A 1 124 ? 11.194 21.765 78.959 1.00 59.47 124 THR A O 1
ATOM 1017 N N . PHE A 1 125 ? 10.576 23.607 77.828 1.00 59.34 125 PHE A N 1
ATOM 1018 C CA . PHE A 1 125 ? 11.567 24.482 78.451 1.00 59.34 125 PHE A CA 1
ATOM 1019 C C . PHE A 1 125 ? 11.141 24.696 79.906 1.00 59.34 125 PHE A C 1
ATOM 1021 O O . PHE A 1 125 ? 10.141 25.361 80.171 1.00 59.34 125 PHE A O 1
ATOM 1028 N N . GLY A 1 126 ? 11.857 24.037 80.820 1.00 62.78 126 GLY A N 1
ATOM 1029 C CA . GLY A 1 126 ? 11.665 24.160 82.257 1.00 62.78 126 GLY A CA 1
ATOM 1030 C C . GLY A 1 126 ? 11.871 25.604 82.698 1.00 62.78 126 GLY A C 1
ATOM 1031 O O . GLY A 1 126 ? 12.878 26.230 82.374 1.00 62.78 126 GLY A O 1
ATOM 1032 N N . GLU A 1 127 ? 10.872 26.104 83.407 1.00 62.75 127 GLU A N 1
ATOM 1033 C CA . GLU A 1 127 ? 10.829 27.386 84.092 1.00 62.75 127 GLU A CA 1
ATOM 1034 C C . GLU A 1 127 ? 11.975 27.456 85.116 1.00 62.75 127 GLU A C 1
ATOM 1036 O O . GLU A 1 127 ? 12.116 26.579 85.971 1.00 62.75 127 GLU A O 1
ATOM 1041 N N . VAL A 1 128 ? 12.841 28.464 84.986 1.00 63.72 128 VAL A N 1
ATOM 1042 C CA . VAL A 1 128 ? 13.913 28.742 85.949 1.00 63.72 128 VAL A CA 1
ATOM 1043 C C . VAL A 1 128 ? 13.271 29.442 87.142 1.00 63.72 128 VAL A C 1
ATOM 1045 O O . VAL A 1 128 ? 12.782 30.560 87.006 1.00 63.72 128 VAL A O 1
ATOM 1048 N N . VAL A 1 129 ? 13.252 28.781 88.298 1.00 64.50 129 VAL A N 1
ATOM 1049 C CA . VAL A 1 129 ? 12.907 29.417 89.575 1.00 64.50 129 VAL A CA 1
ATOM 1050 C C . VAL A 1 129 ? 14.202 29.986 90.155 1.00 64.50 129 VAL A C 1
ATOM 1052 O O . VAL A 1 129 ? 15.123 29.229 90.456 1.00 64.50 129 VAL A O 1
ATOM 1055 N N . GLU A 1 130 ? 14.289 31.313 90.238 1.00 62.53 130 GLU A N 1
ATOM 1056 C CA . GLU A 1 130 ? 15.354 32.032 90.947 1.00 62.53 130 GLU A CA 1
ATOM 1057 C C . GLU A 1 130 ? 15.083 31.981 92.465 1.00 62.53 130 GLU A C 1
ATOM 1059 O O . GLU A 1 130 ? 13.966 32.274 92.899 1.00 62.53 130 GLU A O 1
ATOM 1064 N N . GLU A 1 131 ? 16.093 31.589 93.252 1.00 59.06 131 GLU A N 1
ATOM 1065 C CA . GLU A 1 131 ? 16.163 31.774 94.716 1.00 59.06 131 GLU A CA 1
ATOM 1066 C C . GLU A 1 131 ? 16.929 33.055 95.069 1.00 59.06 131 GLU A C 1
ATOM 1068 O O . GLU A 1 131 ? 17.961 33.329 94.408 1.00 59.06 131 GLU A O 1
#